Protein AF-A0A0F9PLE1-F1 (afdb_monomer)

Nearest PDB structures (foldseek):
  2xk0-assembly1_A  TM=9.072E-01  e=4.198E-03  Drosophila melanogaster
  7uwz-assembly1_A  TM=8.462E-01  e=1.782E-02  synthetic construct
  5i0i-assembly2_B  TM=7.787E-01  e=1.103E-01  Homo sapiens
  5kg8-assembly1_A  TM=7.787E-01  e=1.332E-01  Homo sapiens
  5i0h-assembly1_A  TM=6.646E-01  e=1.103E-01  Homo sapiens

Foldseek 3Di:
DDADFQFWKWFQDPNDTFIFTFHADDPFWTWTQGPVRDIDIGGQQRMAGPVRDGRD

Solvent-accessible surface area (backbone atoms only — not comparable to full-atom values): 3196 Å² total; per-residue (Å²): 92,85,84,51,70,74,37,58,33,36,34,55,56,97,90,42,80,45,66,28,31,25,68,40,72,58,99,67,33,35,29,34,40,31,90,88,78,50,72,48,79,40,48,29,81,43,29,24,42,84,86,73,46,62,36,94

pLDDT: mean 87.98, std 6.87, range [60.88, 95.06]

Mean predicted aligned error: 4.0 Å

Organism: NCBI:txid412755

Secondary structure (DSSP, 8-state):
----TT-EEEEEETTEEEEEEEEEE-SSEEEEE-TTS-EEEEEGGGEEETTSPBP-

Structure (mmCIF, N/CA/C/O backbone):
data_AF-A0A0F9PLE1-F1
#
_entry.id   AF-A0A0F9PLE1-F1
#
loop_
_atom_site.group_PDB
_atom_site.id
_atom_site.type_symbol
_atom_site.label_atom_id
_atom_site.label_alt_id
_atom_site.label_comp_id
_atom_site.label_asym_id
_atom_site.label_entity_id
_atom_site.label_seq_id
_atom_site.pdbx_PDB_ins_code
_atom_site.Cartn_x
_atom_site.Cartn_y
_atom_site.Cartn_z
_atom_site.occupancy
_atom_site.B_iso_or_equiv
_atom_site.auth_seq_id
_atom_site.auth_comp_id
_atom_site.auth_asym_id
_atom_site.auth_atom_id
_atom_site.pdbx_PDB_model_num
ATOM 1 N N . MET A 1 1 ? -15.489 2.354 -1.396 1.00 60.88 1 MET A N 1
ATOM 2 C CA . MET A 1 1 ? -14.710 3.360 -2.162 1.00 60.88 1 MET A CA 1
ATOM 3 C C . MET A 1 1 ? -13.684 2.570 -2.944 1.00 60.88 1 MET A C 1
ATOM 5 O O . MET A 1 1 ? -13.103 1.669 -2.363 1.00 60.88 1 MET A O 1
ATOM 9 N N . SER A 1 2 ? -13.502 2.813 -4.238 1.00 67.31 2 SER A N 1
ATOM 10 C CA . SER A 1 2 ? -12.560 2.031 -5.051 1.00 67.31 2 SER A CA 1
ATOM 11 C C . SER A 1 2 ? -11.164 2.646 -4.996 1.00 67.31 2 SER A C 1
ATOM 13 O O . SER A 1 2 ? -11.036 3.852 -5.177 1.00 67.31 2 SER A O 1
ATOM 15 N N . ALA A 1 3 ? -10.137 1.830 -4.759 1.00 74.81 3 ALA A N 1
ATOM 16 C CA . ALA A 1 3 ? -8.749 2.250 -4.922 1.00 74.81 3 ALA A CA 1
ATOM 17 C C . ALA A 1 3 ? -8.441 2.474 -6.404 1.00 74.81 3 ALA A C 1
ATOM 19 O O . ALA A 1 3 ? -8.890 1.698 -7.252 1.00 74.81 3 ALA A O 1
ATOM 20 N N . GLU A 1 4 ? -7.652 3.498 -6.711 1.00 86.06 4 GLU A N 1
ATOM 21 C CA . GLU A 1 4 ? -7.212 3.802 -8.071 1.00 86.06 4 GLU A CA 1
ATOM 22 C C . GLU A 1 4 ? -5.688 3.689 -8.166 1.00 86.06 4 GLU A C 1
ATOM 24 O O . GLU A 1 4 ? -4.963 3.872 -7.190 1.00 86.06 4 GLU A O 1
ATOM 29 N N . VAL A 1 5 ? -5.168 3.364 -9.349 1.00 90.19 5 VAL A N 1
ATOM 30 C CA . VAL A 1 5 ? -3.716 3.392 -9.565 1.00 90.19 5 VAL A CA 1
ATOM 31 C C . VAL A 1 5 ? -3.222 4.834 -9.410 1.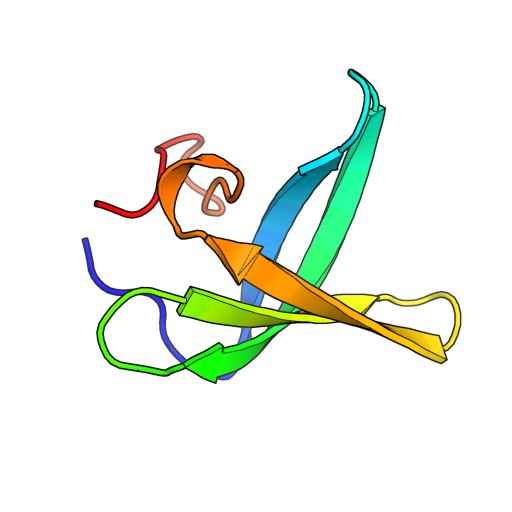00 90.19 5 VAL A C 1
ATOM 33 O O . VAL A 1 5 ? -3.823 5.758 -9.949 1.00 90.19 5 VAL A O 1
ATOM 36 N N . SER A 1 6 ? -2.084 5.007 -8.738 1.00 90.75 6 SER A N 1
ATOM 37 C CA . SER A 1 6 ? -1.489 6.270 -8.276 1.00 90.75 6 SER A CA 1
ATOM 38 C C . SER A 1 6 ? -2.120 6.901 -7.028 1.00 90.75 6 SER A C 1
ATOM 40 O O . SER A 1 6 ? -1.711 8.002 -6.654 1.00 90.75 6 SER A O 1
ATOM 42 N N . ASP A 1 7 ? -3.056 6.228 -6.350 1.00 90.06 7 ASP A N 1
ATOM 43 C CA . ASP A 1 7 ? -3.583 6.720 -5.072 1.00 90.06 7 ASP A CA 1
ATOM 44 C C . ASP A 1 7 ? -2.581 6.519 -3.929 1.00 90.06 7 ASP A C 1
ATOM 46 O O . ASP A 1 7 ? -1.846 5.529 -3.887 1.00 90.06 7 ASP A O 1
ATOM 50 N N . SER A 1 8 ? -2.551 7.466 -2.990 1.00 91.81 8 SER A N 1
ATOM 51 C CA . SER A 1 8 ? -1.684 7.383 -1.810 1.00 91.81 8 SER A CA 1
ATOM 52 C C . SER A 1 8 ? -2.410 6.644 -0.697 1.00 91.81 8 SER A C 1
ATOM 54 O O . SER A 1 8 ? -3.476 7.072 -0.250 1.00 91.81 8 SER A O 1
ATOM 56 N N . VAL A 1 9 ? -1.816 5.553 -0.225 1.00 92.38 9 VAL A N 1
ATOM 57 C CA . VAL A 1 9 ? -2.437 4.661 0.754 1.00 92.38 9 VAL A CA 1
ATOM 58 C C . VAL A 1 9 ? -1.490 4.335 1.902 1.00 92.38 9 VAL A C 1
ATOM 60 O O . VAL A 1 9 ? -0.271 4.482 1.811 1.00 92.38 9 VAL A O 1
ATOM 63 N N . THR A 1 10 ? -2.070 3.888 3.008 1.00 93.50 10 THR A N 1
ATOM 64 C CA . THR A 1 10 ? -1.358 3.366 4.171 1.00 93.50 10 THR A CA 1
ATOM 65 C C . THR A 1 10 ? -1.759 1.916 4.383 1.00 93.50 10 THR A C 1
ATOM 67 O O . THR A 1 10 ? -2.926 1.622 4.614 1.00 93.50 10 THR A O 1
ATOM 70 N N . VAL A 1 11 ? -0.792 1.014 4.324 1.00 92.44 11 VAL A N 1
ATOM 71 C CA . VAL A 1 11 ? -0.969 -0.413 4.585 1.00 92.44 11 VAL A CA 1
ATOM 72 C C . VAL A 1 11 ? -0.677 -0.691 6.055 1.00 92.44 11 VAL A C 1
ATOM 74 O O . VAL A 1 11 ? 0.317 -0.187 6.583 1.00 92.44 11 VAL A O 1
ATOM 77 N N . ILE A 1 12 ? -1.519 -1.477 6.725 1.00 90.50 12 ILE A N 1
ATOM 78 C CA . ILE A 1 12 ? -1.265 -1.954 8.088 1.00 90.50 12 ILE A CA 1
ATOM 79 C C . ILE A 1 12 ? -0.815 -3.412 8.022 1.00 90.50 12 ILE A C 1
ATOM 81 O O . ILE A 1 12 ? -1.628 -4.308 7.835 1.00 90.50 12 ILE A O 1
ATOM 85 N N . GLU A 1 13 ? 0.473 -3.658 8.244 1.00 87.06 13 GLU A N 1
ATOM 86 C CA . GLU A 1 13 ? 1.040 -5.007 8.304 1.00 87.06 13 GLU A CA 1
ATOM 87 C C . GLU A 1 13 ? 1.663 -5.243 9.686 1.00 87.06 13 GLU A C 1
ATOM 89 O O . GLU A 1 13 ? 2.456 -4.434 10.167 1.00 87.06 13 GLU A O 1
ATOM 94 N N . ASP A 1 14 ? 1.275 -6.326 10.368 1.00 85.62 14 ASP A N 1
ATOM 95 C CA . ASP A 1 14 ? 1.808 -6.707 11.692 1.00 85.62 14 ASP A CA 1
ATOM 96 C C . ASP A 1 14 ? 1.744 -5.568 12.745 1.00 85.62 14 ASP A C 1
ATOM 98 O O . ASP A 1 14 ? 2.609 -5.404 13.606 1.00 85.62 14 ASP A O 1
ATOM 102 N N . GLY A 1 15 ? 0.711 -4.720 12.660 1.00 85.94 15 GLY A N 1
ATOM 103 C CA . GLY A 1 15 ? 0.528 -3.564 13.546 1.00 85.94 15 GLY A CA 1
ATOM 104 C C . GLY A 1 15 ? 1.440 -2.366 13.246 1.00 85.94 15 GLY A C 1
ATOM 105 O O . GLY A 1 15 ? 1.489 -1.424 14.043 1.00 85.94 15 GLY A O 1
ATOM 106 N N . LYS A 1 16 ? 2.152 -2.375 12.116 1.00 88.56 16 LYS A N 1
ATOM 107 C CA . LYS A 1 16 ? 2.921 -1.241 11.598 1.00 88.56 16 LYS A CA 1
ATOM 108 C C . LYS A 1 16 ? 2.233 -0.644 10.382 1.00 88.56 16 LYS A C 1
ATOM 110 O O . LYS A 1 16 ? 1.695 -1.360 9.547 1.00 88.56 16 LYS A O 1
ATOM 115 N N . CYS A 1 17 ? 2.292 0.678 10.280 1.00 90.06 1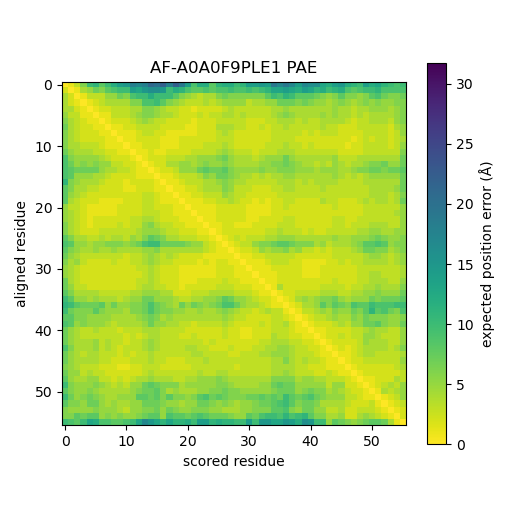7 CYS A N 1
ATOM 116 C CA . CYS A 1 17 ? 1.749 1.407 9.144 1.00 90.06 17 CYS A CA 1
ATOM 117 C C . CYS A 1 17 ? 2.859 1.705 8.134 1.00 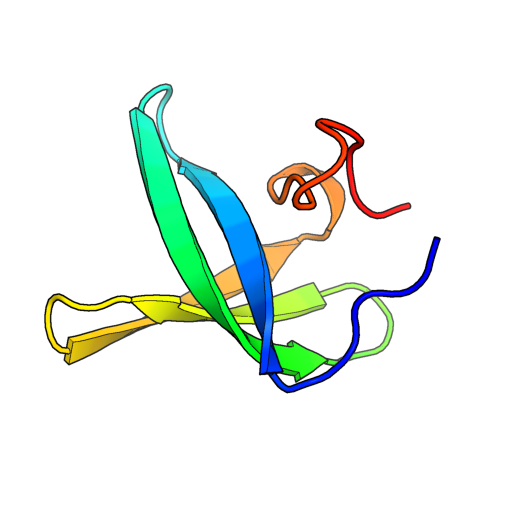90.06 17 CYS A C 1
ATOM 119 O O . CYS A 1 17 ? 3.867 2.319 8.491 1.00 90.06 17 CYS A O 1
ATOM 121 N N . HIS A 1 18 ? 2.641 1.323 6.881 1.00 91.19 18 HIS A N 1
ATOM 122 C CA . HIS A 1 18 ? 3.536 1.552 5.755 1.00 91.19 18 HIS A CA 1
ATOM 123 C C . HIS A 1 18 ? 2.824 2.416 4.716 1.00 91.19 18 HIS A C 1
ATOM 125 O O . HIS A 1 18 ? 1.793 2.031 4.174 1.00 91.19 18 HIS A O 1
ATOM 131 N N . SER A 1 19 ? 3.349 3.608 4.448 1.00 92.62 19 SER A N 1
ATOM 132 C CA . SER A 1 19 ? 2.798 4.501 3.427 1.00 92.62 19 SER A CA 1
ATOM 133 C C . SER A 1 19 ? 3.367 4.160 2.056 1.00 92.62 19 SER A C 1
ATOM 135 O O . SER A 1 19 ? 4.589 4.093 1.911 1.00 92.62 19 SER A O 1
ATOM 137 N N . GLY A 1 20 ? 2.504 4.020 1.057 1.00 93.50 20 GLY A N 1
ATOM 138 C CA . GLY A 1 20 ? 2.899 3.730 -0.316 1.00 93.50 20 GLY A CA 1
ATOM 139 C C . GLY A 1 20 ? 1.896 4.265 -1.332 1.00 93.50 20 GLY A C 1
ATOM 140 O O . GLY A 1 20 ? 0.961 4.999 -0.995 1.00 93.50 20 GLY A O 1
ATOM 141 N N . VAL A 1 21 ? 2.113 3.909 -2.593 1.00 93.81 21 VAL A N 1
ATOM 142 C CA . VAL A 1 21 ? 1.275 4.325 -3.718 1.00 93.81 21 VAL A CA 1
ATOM 143 C C . VAL A 1 21 ? 0.731 3.095 -4.423 1.00 93.81 21 VAL A C 1
ATOM 145 O O . VAL A 1 21 ? 1.464 2.153 -4.705 1.00 93.81 21 VAL A O 1
ATOM 148 N N . VAL A 1 22 ? -0.559 3.091 -4.736 1.00 93.38 22 VAL A N 1
ATOM 149 C CA . VAL A 1 22 ? -1.178 1.980 -5.461 1.00 93.38 22 VAL A CA 1
ATOM 150 C C . VAL A 1 22 ? -0.611 1.914 -6.880 1.00 93.38 22 VAL A C 1
ATOM 152 O O . VAL A 1 22 ? -0.757 2.849 -7.662 1.00 93.38 22 VAL A O 1
ATOM 155 N N . SER A 1 23 ? 0.013 0.797 -7.235 1.00 94.38 23 SER A N 1
ATOM 156 C CA . SER A 1 23 ? 0.591 0.555 -8.562 1.00 94.38 23 SER A CA 1
ATOM 157 C C . SER A 1 23 ? -0.325 -0.305 -9.440 1.00 94.38 23 SER A C 1
ATOM 159 O O . SER A 1 23 ? -0.407 -0.109 -10.653 1.00 94.38 23 SER A O 1
ATOM 161 N N . ALA A 1 24 ? -1.093 -1.209 -8.825 1.00 92.56 24 ALA A N 1
ATOM 162 C CA . ALA A 1 24 ? -2.085 -2.034 -9.504 1.00 92.56 24 ALA A CA 1
ATOM 163 C C . ALA A 1 24 ? -3.302 -2.286 -8.608 1.00 92.56 24 ALA A C 1
ATOM 165 O O . ALA A 1 24 ? -3.199 -2.285 -7.381 1.00 92.56 24 ALA A O 1
ATOM 166 N N . VAL A 1 25 ? -4.459 -2.506 -9.228 1.00 92.06 25 VAL A N 1
ATOM 167 C CA . VAL A 1 25 ? -5.716 -2.807 -8.536 1.00 92.06 25 VAL A 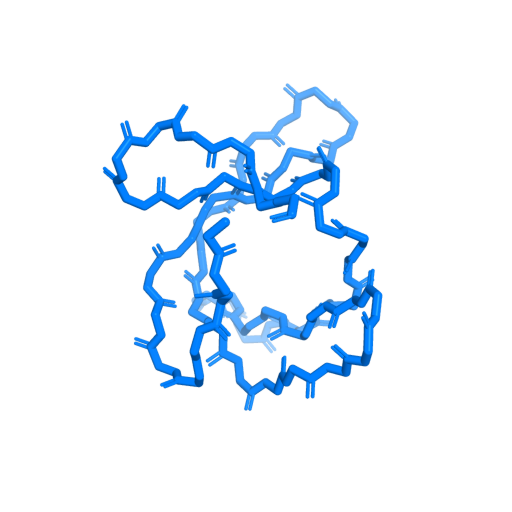CA 1
ATOM 168 C C . VAL A 1 25 ? -6.363 -4.008 -9.211 1.00 92.06 25 VAL A C 1
ATOM 170 O O . VAL A 1 25 ? -6.585 -4.004 -10.422 1.00 92.06 25 VAL A O 1
ATOM 173 N N . ASP A 1 26 ? -6.678 -5.014 -8.409 1.00 90.38 26 ASP A N 1
ATOM 174 C CA . ASP A 1 26 ? -7.428 -6.207 -8.779 1.00 90.38 26 ASP A CA 1
ATOM 175 C C . ASP A 1 26 ? -8.831 -6.162 -8.156 1.00 90.38 26 ASP A C 1
ATOM 177 O O . ASP A 1 26 ? -9.221 -5.211 -7.481 1.00 90.38 26 ASP A O 1
ATOM 181 N N . SER A 1 27 ? -9.634 -7.203 -8.384 1.00 85.75 27 SER A N 1
ATOM 182 C CA . SER A 1 27 ? -11.032 -7.225 -7.925 1.00 85.75 27 SER A CA 1
ATOM 183 C C . SER A 1 27 ? -11.196 -7.177 -6.398 1.00 85.75 27 SER A C 1
ATOM 185 O O . SER A 1 27 ? -12.230 -6.716 -5.927 1.00 85.75 27 SER A O 1
ATOM 187 N N . THR A 1 28 ? -10.218 -7.666 -5.629 1.00 88.25 28 THR A N 1
ATOM 188 C CA . THR A 1 28 ? -10.281 -7.753 -4.151 1.00 88.25 28 THR A CA 1
ATOM 189 C C . THR A 1 28 ? -8.981 -7.347 -3.453 1.00 88.25 28 THR A C 1
ATOM 191 O O . THR A 1 28 ? -8.881 -7.433 -2.231 1.00 88.25 28 THR A O 1
ATOM 194 N N . THR A 1 29 ? -7.964 -6.962 -4.218 1.00 92.00 29 THR A N 1
ATOM 195 C CA . THR A 1 29 ? -6.613 -6.680 -3.726 1.00 92.00 29 THR A CA 1
ATOM 196 C C . THR A 1 29 ? -6.019 -5.506 -4.489 1.00 92.00 29 THR A C 1
ATOM 198 O O . THR A 1 29 ? -6.439 -5.207 -5.608 1.00 92.00 29 THR A O 1
ATOM 201 N N . CYS A 1 30 ? -5.005 -4.868 -3.922 1.00 92.00 30 CYS A N 1
ATOM 202 C CA . CYS A 1 30 ? -4.185 -3.888 -4.620 1.00 92.00 30 CYS A CA 1
ATOM 203 C C . CYS A 1 30 ? -2.697 -4.142 -4.381 1.00 92.00 30 CYS A C 1
ATOM 205 O O . CYS A 1 30 ? -2.287 -4.670 -3.348 1.00 92.00 30 CYS A O 1
ATOM 207 N N . THR A 1 31 ? -1.886 -3.759 -5.360 1.00 94.56 31 THR A N 1
ATOM 208 C CA . THR A 1 31 ? -0.432 -3.717 -5.234 1.00 94.56 31 THR A CA 1
ATOM 209 C C . THR A 1 31 ? -0.026 -2.312 -4.833 1.00 94.56 31 THR A C 1
ATOM 211 O O . THR A 1 31 ? -0.407 -1.347 -5.500 1.00 94.56 31 THR A O 1
ATOM 214 N N . VAL A 1 32 ? 0.749 -2.199 -3.763 1.00 94.06 32 VAL A N 1
ATOM 215 C CA . VAL A 1 32 ? 1.258 -0.937 -3.233 1.00 94.06 32 VAL A CA 1
ATOM 216 C C . VAL A 1 32 ? 2.770 -0.916 -3.410 1.00 94.06 32 VAL A C 1
ATOM 218 O O . VAL A 1 32 ? 3.458 -1.827 -2.961 1.00 94.06 32 VAL A O 1
ATOM 221 N N . ASP A 1 33 ? 3.259 0.121 -4.081 1.00 95.06 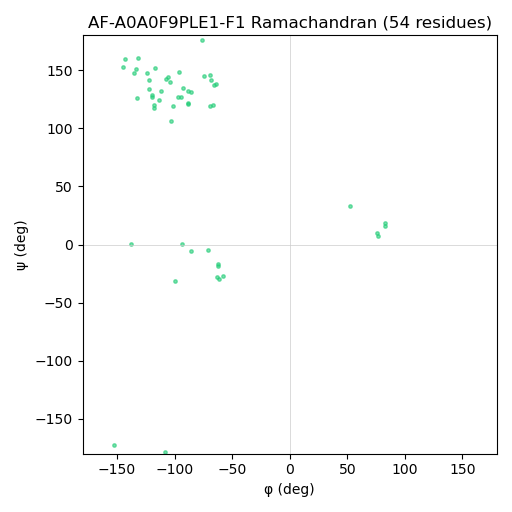33 ASP A N 1
ATOM 222 C CA . ASP A 1 33 ? 4.673 0.436 -4.245 1.00 95.06 33 ASP A CA 1
ATOM 223 C C . ASP A 1 33 ? 5.116 1.306 -3.063 1.00 95.06 33 ASP A C 1
ATOM 225 O O . ASP A 1 33 ? 4.536 2.370 -2.794 1.00 95.06 33 ASP A O 1
ATOM 229 N N . PHE A 1 34 ? 6.101 0.826 -2.312 1.00 92.44 34 PHE A N 1
ATOM 230 C CA . PHE A 1 34 ? 6.640 1.519 -1.153 1.00 92.44 34 PHE A CA 1
ATOM 231 C C . PHE A 1 34 ? 7.890 2.323 -1.529 1.00 92.44 34 PHE A C 1
ATOM 233 O O . PHE A 1 34 ? 8.690 1.902 -2.367 1.00 92.44 34 PHE A O 1
ATOM 240 N N . PRO A 1 35 ? 8.135 3.466 -0.862 1.00 89.75 35 PRO A N 1
ATOM 241 C CA . PRO A 1 35 ? 9.283 4.327 -1.157 1.00 89.75 35 PRO A CA 1
ATOM 242 C C . PRO A 1 35 ? 10.644 3.654 -0.924 1.00 89.75 35 PRO A C 1
ATOM 244 O O . PRO A 1 35 ? 11.652 4.120 -1.455 1.00 89.75 35 PRO A O 1
ATOM 247 N N . ASP A 1 36 ? 10.685 2.565 -0.154 1.00 88.44 36 ASP A N 1
ATOM 248 C CA . ASP A 1 36 ? 11.875 1.737 0.054 1.00 88.44 36 ASP A CA 1
ATOM 249 C C . ASP A 1 36 ? 12.272 0.919 -1.197 1.00 88.44 36 ASP A C 1
ATOM 251 O O . ASP A 1 36 ? 13.336 0.297 -1.212 1.00 88.44 36 ASP A O 1
ATOM 255 N N . GLY A 1 37 ? 11.463 0.968 -2.265 1.00 85.75 37 GLY A N 1
ATOM 256 C CA . GLY A 1 37 ? 11.665 0.225 -3.512 1.00 85.75 37 GLY A CA 1
ATOM 257 C C . GLY A 1 37 ? 11.167 -1.219 -3.450 1.00 85.75 37 GLY A C 1
ATOM 258 O O . GLY A 1 37 ? 11.605 -2.041 -4.252 1.00 85.75 37 GLY A O 1
ATOM 259 N N . ASP A 1 38 ? 10.304 -1.513 -2.479 1.00 88.88 38 ASP A N 1
ATOM 260 C CA . ASP A 1 38 ? 9.630 -2.795 -2.294 1.00 88.88 38 ASP A CA 1
ATOM 261 C C . ASP A 1 38 ? 8.162 -2.643 -2.708 1.00 88.88 38 ASP A C 1
ATOM 263 O O . ASP A 1 38 ? 7.563 -1.588 -2.488 1.00 88.88 38 ASP A O 1
ATOM 267 N N . ASP A 1 39 ? 7.579 -3.676 -3.301 1.00 91.31 39 ASP A N 1
ATOM 268 C CA . ASP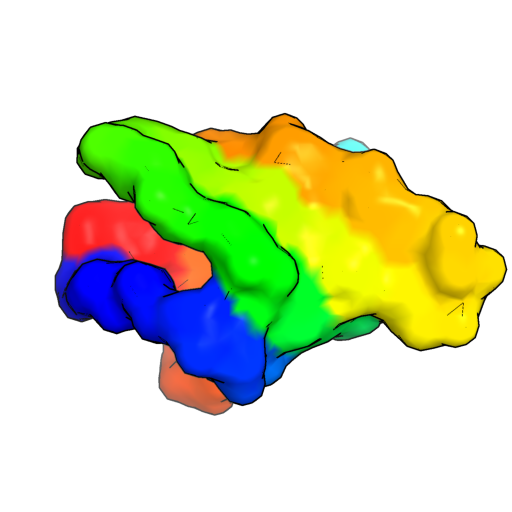 A 1 39 ? 6.167 -3.712 -3.661 1.00 91.31 39 ASP A CA 1
ATOM 269 C C . ASP A 1 39 ? 5.477 -4.906 -3.001 1.00 91.31 39 ASP A C 1
ATOM 271 O O . ASP A 1 39 ? 6.036 -5.998 -2.885 1.00 91.31 39 ASP A O 1
ATOM 275 N N . GLY A 1 40 ? 4.242 -4.693 -2.548 1.00 91.69 40 GLY A N 1
ATOM 276 C CA . GLY A 1 40 ? 3.460 -5.722 -1.871 1.00 91.69 40 GLY A CA 1
ATOM 277 C C . GLY A 1 40 ? 2.022 -5.777 -2.368 1.00 91.69 40 GLY A C 1
ATOM 278 O O . GLY A 1 40 ? 1.440 -4.763 -2.750 1.00 91.69 40 GLY A O 1
ATOM 279 N N . CYS A 1 41 ? 1.439 -6.976 -2.366 1.00 92.25 41 CYS A N 1
ATOM 280 C CA . CYS A 1 41 ? 0.037 -7.197 -2.712 1.00 92.25 41 CYS A CA 1
ATOM 281 C C . CYS A 1 41 ? -0.788 -7.380 -1.438 1.00 92.25 41 CYS A C 1
ATOM 283 O O . CYS A 1 41 ? -0.579 -8.344 -0.700 1.00 9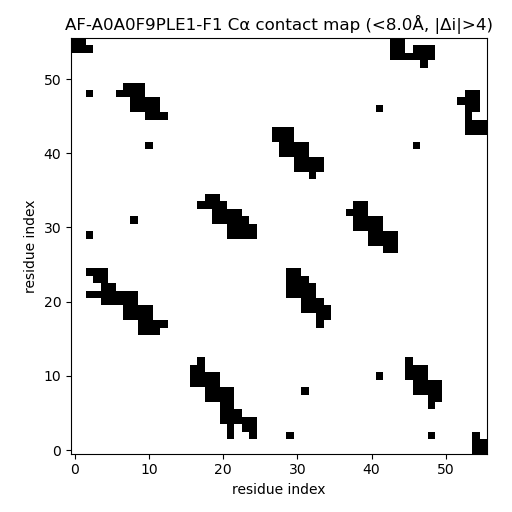2.25 41 CYS A O 1
ATOM 285 N N . PHE A 1 42 ? -1.756 -6.494 -1.219 1.00 91.19 42 PHE A N 1
ATOM 286 C CA . PHE A 1 42 ? -2.543 -6.429 0.008 1.00 91.19 42 PHE A CA 1
ATOM 287 C C . PHE A 1 42 ? -4.038 -6.540 -0.283 1.00 91.19 42 PHE A C 1
ATOM 289 O O . PHE A 1 42 ? -4.529 -6.104 -1.330 1.00 91.19 42 PHE A O 1
ATOM 296 N N . GLY A 1 43 ? -4.767 -7.151 0.650 1.00 90.81 43 GLY A N 1
ATOM 297 C CA . GLY A 1 43 ? -6.223 -7.105 0.653 1.00 90.81 43 GLY A CA 1
ATOM 298 C C . GLY A 1 43 ? -6.696 -5.700 0.997 1.00 90.81 43 GLY A C 1
ATOM 299 O O . GLY A 1 43 ? -6.067 -5.016 1.798 1.00 90.81 43 GLY A O 1
ATOM 300 N N . PHE A 1 44 ? -7.812 -5.267 0.415 1.00 88.69 44 PHE A N 1
ATOM 301 C CA . PHE A 1 44 ? -8.346 -3.930 0.681 1.00 88.69 44 PHE A CA 1
ATOM 302 C C . PHE A 1 44 ? -8.640 -3.677 2.175 1.00 88.69 44 PHE A C 1
ATOM 304 O O . PHE A 1 44 ? -8.513 -2.549 2.641 1.00 88.69 44 PHE A O 1
ATOM 311 N N . GLU A 1 45 ? -8.926 -4.736 2.940 1.00 88.94 45 GLU A N 1
ATOM 312 C CA . GLU A 1 45 ? -9.137 -4.696 4.394 1.00 88.94 45 GLU A CA 1
ATOM 313 C C . GLU A 1 45 ? -7.912 -4.201 5.187 1.00 88.94 45 GLU A C 1
ATOM 315 O O . GLU A 1 45 ? -8.074 -3.5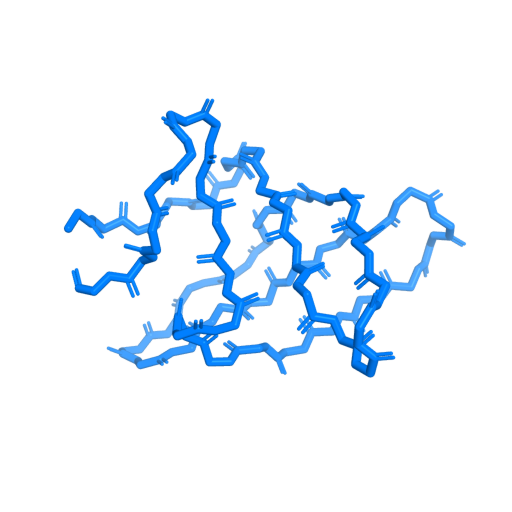65 6.229 1.00 88.94 45 GLU A O 1
ATOM 320 N N . ASP A 1 46 ? -6.701 -4.442 4.679 1.00 89.62 46 ASP A N 1
ATOM 321 C CA . ASP A 1 46 ? -5.437 -4.045 5.312 1.00 89.62 46 ASP A CA 1
ATOM 322 C C . ASP A 1 46 ? -4.921 -2.686 4.804 1.00 89.62 46 ASP A C 1
ATOM 324 O O . ASP A 1 46 ? -3.865 -2.211 5.234 1.00 89.62 46 ASP A O 1
ATOM 328 N N . VAL A 1 47 ? -5.649 -2.040 3.886 1.00 89.75 47 VAL A N 1
ATOM 329 C CA . VAL A 1 47 ? -5.220 -0.812 3.210 1.00 89.75 47 VAL A CA 1
ATOM 330 C C . VAL A 1 47 ? -6.188 0.333 3.492 1.00 89.75 47 VAL A C 1
ATOM 332 O O . VAL A 1 47 ? -7.400 0.240 3.298 1.00 89.75 47 VAL A O 1
ATOM 335 N N . ILE A 1 48 ? -5.621 1.453 3.927 1.00 90.50 48 ILE A N 1
ATOM 336 C CA . ILE A 1 48 ? -6.326 2.672 4.308 1.00 90.50 48 ILE A CA 1
ATOM 337 C C . ILE A 1 48 ? -6.016 3.768 3.289 1.00 90.50 48 ILE A C 1
ATOM 339 O O . ILE A 1 48 ? -4.854 4.000 2.948 1.00 90.50 48 ILE A O 1
ATOM 343 N N . ASN A 1 49 ? -7.042 4.461 2.805 1.00 86.50 49 ASN A N 1
ATOM 344 C CA . ASN A 1 49 ? -6.880 5.591 1.893 1.00 86.50 49 ASN A CA 1
ATOM 345 C C . ASN A 1 49 ? -6.406 6.868 2.620 1.00 86.50 49 ASN A C 1
ATOM 347 O O . ASN A 1 49 ? -6.292 6.927 3.847 1.00 86.50 49 ASN A O 1
ATOM 351 N N . HIS A 1 50 ? -6.157 7.932 1.859 1.00 81.06 50 HIS A N 1
ATOM 352 C CA . HIS A 1 50 ? -5.779 9.236 2.411 1.00 81.06 50 HIS A CA 1
ATOM 353 C C . HIS A 1 50 ? -6.856 9.878 3.314 1.00 81.06 50 HIS A C 1
ATOM 355 O O . HIS A 1 50 ? -6.541 10.790 4.079 1.00 81.06 50 HIS A O 1
ATOM 361 N N . GLU A 1 51 ? -8.106 9.410 3.249 1.00 82.56 51 GLU A N 1
ATOM 362 C CA . GLU A 1 51 ? -9.214 9.856 4.105 1.00 82.56 51 GLU A CA 1
ATOM 363 C C . GLU A 1 51 ? -9.275 9.097 5.444 1.00 82.56 51 GLU A C 1
ATOM 365 O O . GLU A 1 51 ? -10.038 9.471 6.336 1.00 82.56 51 GLU A O 1
ATOM 370 N N . GLY A 1 52 ? -8.428 8.078 5.636 1.00 80.19 52 GLY A N 1
ATOM 371 C CA . GLY A 1 52 ? -8.418 7.256 6.846 1.00 80.19 52 GLY A CA 1
ATOM 372 C C . GLY A 1 52 ? -9.466 6.140 6.839 1.00 80.19 52 GLY A C 1
ATOM 373 O O . GLY A 1 52 ? -9.760 5.577 7.893 1.00 80.19 52 GLY A O 1
ATOM 374 N N . GLU A 1 53 ? -10.027 5.818 5.675 1.00 84.69 53 GLU A N 1
ATOM 375 C CA . GLU A 1 53 ? -11.027 4.771 5.494 1.00 84.69 53 GLU A CA 1
ATOM 376 C C . GLU A 1 53 ? -10.410 3.519 4.863 1.00 84.69 53 GLU A C 1
ATOM 378 O O . GLU A 1 53 ? -9.573 3.596 3.959 1.00 84.69 53 GLU A O 1
ATOM 383 N N . THR A 1 54 ? -10.835 2.351 5.346 1.00 82.88 54 THR A N 1
ATOM 384 C CA . THR A 1 54 ? -10.479 1.059 4.753 1.00 82.88 54 THR A CA 1
ATOM 385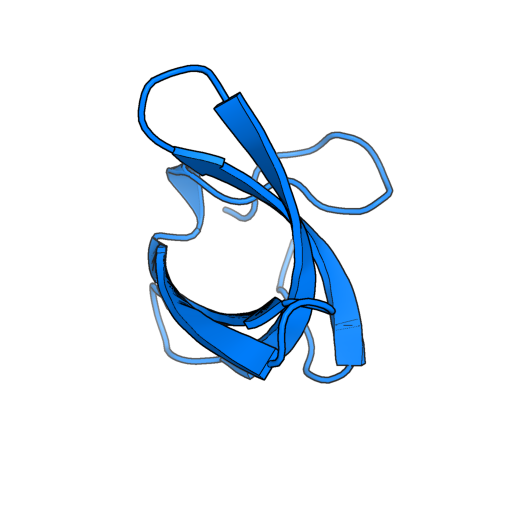 C C . THR A 1 54 ? -11.088 0.948 3.362 1.00 82.88 54 THR A C 1
ATOM 387 O O . THR A 1 54 ? -12.253 1.300 3.148 1.00 82.88 54 THR A O 1
ATOM 390 N N . LEU A 1 55 ? -10.313 0.432 2.414 1.00 77.69 55 LEU A N 1
ATOM 391 C CA . LEU A 1 55 ? -10.820 0.137 1.085 1.00 77.69 55 LEU A CA 1
ATOM 392 C C . LEU A 1 55 ? -11.797 -1.055 1.209 1.00 77.69 55 LEU A C 1
ATOM 394 O O . LEU A 1 55 ? -11.453 -2.122 1.707 1.00 77.69 55 LEU A O 1
ATOM 398 N N . ILE A 1 56 ? -13.059 -0.843 0.836 1.00 67.56 56 ILE A N 1
ATOM 399 C CA . ILE A 1 56 ? -14.138 -1.849 0.820 1.00 67.56 56 ILE A CA 1
ATOM 400 C C . ILE A 1 56 ? -14.971 -1.710 -0.448 1.00 67.56 56 ILE A C 1
ATOM 402 O O . ILE A 1 56 ? -15.180 -0.550 -0.908 1.00 67.56 56 ILE A O 1
#

Radius of gyration: 9.71 Å; Cα contacts (8 Å, |Δi|>4): 122; chains: 1; bounding box: 27×18×23 Å

Sequence (56 aa):
MSAEVSDSVTVIEDGKCHSGVVSAVDSTTCTVDFPDGDDGCFGFEDVINHEGETLI